Protein 6MAA (pdb70)

Radius of gyration: 17.4 Å; Cα contacts (8 Å, |Δi|>4): 124; chains: 1; bounding box: 41×29×48 Å

InterPro domains:
  IPR001134 Netrin domain [PS50189] (440-561)
  IPR002223 Pancreatic trypsin inhibitor Kunitz domain [PF00014] (323-374)
  IPR002223 Pancreatic trypsin inhibitor Kunitz domain [PF00014] (380-431)
  IPR002223 Pancreatic trypsin inhibitor Kunitz domain [PR00759] (378-392)
  IPR002223 Pancreatic trypsin inhibitor Kunitz domain [PR00759] (406-416)
  IPR002223 Pancreatic trypsin inhibitor Kunitz domain [PR00759] (416-431)
  IPR002223 Pancreatic trypsin inhibitor Kunitz domain [PS50279] (323-373)
  IPR002223 Pancreatic trypsin inhibitor Kunitz domai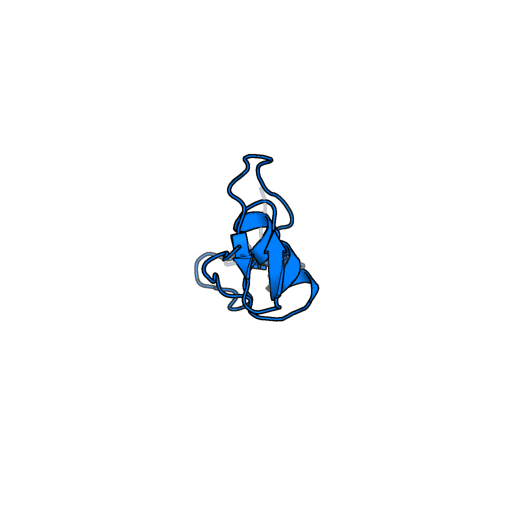n [PS50279] (381-431)
  IPR002223 Pancreatic trypsin inhibitor Kunitz domain [SM00131] (321-374)
  IPR002223 Pancreatic trypsin inhibitor Kunitz domain [SM00131] (379-432)
  IPR002350 Kazal domain [PS51465] (121-172)
  IPR003598 Immunoglobulin subtype 2 [SM00408] (217-289)
  IPR003599 Immunoglobulin domain subtype [SM00409] (211-300)
  IPR007110 Immunoglobulin-like domain [PS50835] (205-298)
  IPR008197 WAP-type 'four-disulfide core' domain [PF00095] (38-85)
  IPR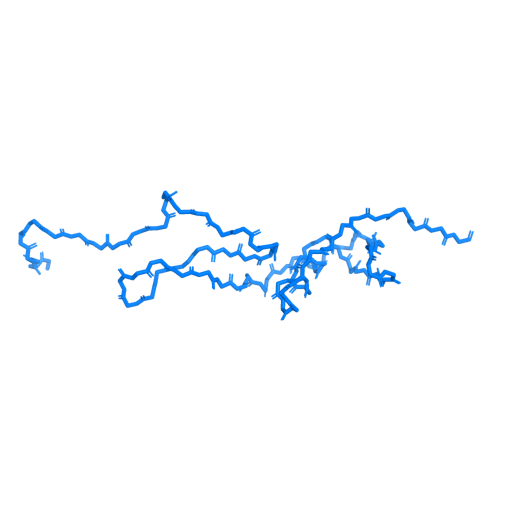008197 WAP-type 'four-disulfide core' domain [PS51390] (34-87)
  IPR008197 WAP-type 'four-disulfide core' domain [SM00217] (37-87)
  IPR008993 Tissue inhibitor of metalloproteinases-like, OB-fold [G3DSA:2.40.50.120] (434-564)
  IPR008993 Tissue inhibitor of metalloproteinases-like, OB-fold [SSF50242] (427-562)
  IPR013098 Immunoglobulin I-set [PF07679] (207-299)

Sequence (78 aa):
GLVPRGSHMATCDHFMCLQQGSECDIWDGQPVCKCKDRCEKEPSFTCASDGLTYYNRCFMDAEACSKGITLSVVTCRY

Secondary structure (DSSP, 8-state):
----TT-----STT----STTEEEEEETTEEEEEE----------EEETTS-EESSHHHHHHHHHHHT----EE----

GO terms:
  GO:0005576 extracellular region (C, IDA)
  GO:0007179 transforming growth factor beta receptor signaling pathway (P, IDA)
  GO:0001501 skeletal system development (P, IGI)
  GO:0060021 roof of mouth development (P, IGI)
  GO:0055001 muscle cell development (P, IMP)
  GO:0005515 protein binding (F, IPI)

Organism: Mus musculus (NCBI:txid10090)

Structure (mmCIF, N/CA/C/O backbone):
data_6MAA
#
_entry.id   6MAA
#
_cell.length_a   46.460
_cell.length_b   46.460
_cell.length_c   95.740
_cell.angle_alpha   90.000
_cell.angle_beta   90.000
_cell.angle_gamma   90.000
#
_symmetry.space_group_name_H-M   'P 43 21 2'
#
loop_
_entity.id
_entity.type
_entity.pdbx_description
1 polymer 'WAP, Kazal, immunoglobulin, Kunitz and NTR domain-containing protein 2'
2 non-polymer 'NITRATE ION'
3 water water
#
loop_
_atom_site.group_PDB
_atom_site.id
_atom_site.type_symbol
_atom_site.label_atom_id
_atom_site.label_alt_id
_atom_site.label_comp_id
_atom_site.label_asym_id
_atom_site.label_entity_id
_atom_site.label_seq_id
_atom_site.pdbx_PDB_ins_code
_atom_site.Cartn_x
_atom_site.Cartn_y
_atom_site.Cartn_z
_atom_site.occupancy
_atom_site.B_iso_or_equiv
_atom_site.auth_seq_id
_atom_site.auth_comp_id
_atom_site.auth_asym_id
_atom_site.auth_atom_id
_atom_site.pdbx_PDB_model_num
ATOM 1 N N . GLY A 1 13 ? -28.946 17.899 -27.094 1.00 23.53 1 GLY A N 1
ATOM 2 C CA . GLY A 1 13 ? -29.298 17.159 -25.897 1.00 20.25 1 GLY A CA 1
ATOM 3 C C . GLY A 1 13 ? -29.624 15.698 -26.154 1.00 14.64 1 GLY A C 1
ATOM 4 O O . GLY A 1 13 ? -30.189 15.025 -25.296 1.00 16.11 1 GLY A O 1
ATOM 5 N N . LEU A 1 14 ? -29.265 15.204 -27.338 1.00 13.51 2 LEU A N 1
ATOM 6 C CA . LEU A 1 14 ? -29.419 13.791 -27.658 1.00 11.62 2 LEU A CA 1
ATOM 7 C C . LEU A 1 14 ? -28.330 13.001 -26.944 1.00 11.25 2 LEU A C 1
ATOM 8 O O . LEU A 1 14 ? -27.140 13.299 -27.096 1.00 12.13 2 LEU A O 1
ATOM 13 N N . VAL A 1 15 ? -28.728 12.003 -26.159 1.00 9.42 3 VAL A N 1
ATOM 14 C CA . VAL A 1 15 ? -27.771 11.184 -25.415 1.00 9.98 3 VAL A CA 1
ATOM 15 C C . VAL A 1 15 ? -28.157 9.721 -25.545 1.00 8.79 3 VAL A C 1
ATOM 16 O O . VAL A 1 15 ? -29.299 9.392 -25.900 1.00 9.07 3 VAL A O 1
ATOM 20 N N . PRO A 1 16 ? -27.230 8.809 -25.250 1.00 8.57 4 PRO A N 1
ATOM 21 C CA . PRO A 1 16 ? -27.610 7.393 -25.166 1.00 8.73 4 PRO A CA 1
ATOM 22 C C . PRO A 1 16 ? -28.555 7.188 -23.989 1.00 8.18 4 PRO A C 1
ATOM 23 O O . PRO A 1 16 ? -28.299 7.667 -22.881 1.00 10.52 4 PRO A O 1
ATOM 27 N N . ARG A 1 17 ? -29.661 6.496 -24.236 1.00 9.96 5 ARG A N 1
ATOM 28 C CA . ARG A 1 17 ? -30.586 6.183 -23.158 1.00 10.96 5 ARG A CA 1
ATOM 29 C C . ARG A 1 17 ? -29.911 5.246 -22.155 1.00 14.33 5 ARG A C 1
ATOM 30 O O . ARG A 1 17 ? -29.083 4.403 -22.515 1.00 14.62 5 ARG A O 1
ATOM 38 N N . GLY A 1 18 ? -30.250 5.411 -20.881 1.00 14.92 6 GLY A N 1
ATOM 39 C CA . GLY A 1 18 ? -29.625 4.559 -19.876 1.00 15.62 6 GLY A CA 1
ATOM 40 C C . GLY A 1 18 ? -28.131 4.774 -19.740 1.00 14.79 6 GLY A C 1
ATOM 41 O O . GLY A 1 18 ? -27.370 3.806 -19.592 1.00 15.74 6 GLY A O 1
ATOM 42 N N . SER A 1 19 ? -27.694 6.025 -19.783 1.00 13.47 7 SER A N 1
ATOM 43 C CA . SER A 1 19 ? -26.313 6.388 -19.529 1.00 12.02 7 SER A CA 1
ATOM 44 C C . SER A 1 19 ? -26.312 7.638 -18.669 1.00 10.66 7 SER A C 1
ATOM 45 O O . SER A 1 19 ? -27.311 8.353 -18.577 1.00 12.42 7 SER A O 1
ATOM 48 N N . HIS A 1 20 ? -25.176 7.890 -18.028 1.00 9.53 8 HIS A N 1
ATOM 49 C CA . HIS A 1 20 ? -25.006 9.103 -17.247 1.00 9.94 8 HIS A CA 1
ATOM 50 C C . HIS A 1 20 ? -23.516 9.354 -17.106 1.00 7.92 8 HIS A C 1
ATOM 51 O O . HIS A 1 20 ? -22.704 8.429 -17.195 1.00 8.66 8 HIS A O 1
ATOM 58 N N . MET A 1 21 ? -23.162 10.615 -16.888 1.00 9.35 9 MET A N 1
ATOM 59 C CA . MET A 1 21 ? -21.780 10.929 -16.561 1.00 9.77 9 MET A CA 1
ATOM 60 C C . MET A 1 21 ? -21.433 10.403 -15.172 1.00 8.47 9 MET A C 1
ATOM 61 O O . MET A 1 21 ? -22.297 10.253 -14.301 1.00 9.46 9 MET A O 1
ATOM 66 N N . ALA A 1 22 ? -20.149 10.118 -14.972 1.00 8.72 10 ALA A N 1
ATOM 67 C CA . ALA A 1 22 ? -19.668 9.694 -13.665 1.00 8.24 10 ALA A CA 1
ATOM 68 C C . ALA A 1 22 ? -19.474 10.898 -12.751 1.00 9.14 10 ALA A C 1
ATOM 69 O O . ALA A 1 22 ? -19.202 12.010 -13.212 1.00 10.19 10 ALA A O 1
ATOM 71 N N . THR A 1 23 ? -19.609 10.667 -11.439 1.00 9.22 11 THR A N 1
ATOM 72 C CA . THR A 1 23 ? -19.486 11.727 -10.443 1.00 8.96 11 THR A CA 1
ATOM 73 C C . THR A 1 23 ? -18.705 11.234 -9.226 1.00 9.40 11 THR A C 1
ATOM 74 O O . THR A 1 23 ? -18.603 10.034 -8.966 1.00 9.26 11 THR A O 1
ATOM 78 N N . CYS A 1 24 ? -18.182 12.191 -8.459 1.00 9.35 12 CYS A N 1
ATOM 79 C CA . CYS A 1 24 ? -17.321 11.928 -7.307 1.00 10.24 12 CYS A CA 1
ATOM 80 C C . CYS A 1 24 ? -18.064 11.800 -5.975 1.00 9.92 12 CYS A C 1
ATOM 81 O O . CYS A 1 24 ? -17.416 11.517 -4.962 1.00 10.00 12 CYS A O 1
ATOM 84 N N . ASP A 1 25 ? -19.392 11.972 -5.953 1.00 10.06 13 ASP A N 1
ATOM 85 C CA . ASP A 1 25 ? -20.137 12.085 -4.695 1.00 10.34 13 ASP A CA 1
ATOM 86 C C . ASP A 1 25 ? -19.805 10.969 -3.710 1.00 10.51 13 ASP A C 1
ATOM 87 O O . ASP A 1 25 ? -19.588 11.222 -2.520 1.00 12.67 13 ASP A O 1
ATOM 92 N N . HIS A 1 26 ? -19.807 9.720 -4.176 1.00 8.89 14 HIS A N 1
ATOM 93 C CA . HIS A 1 26 ? -19.635 8.574 -3.297 1.00 9.41 14 HIS A CA 1
ATOM 94 C C . HIS A 1 26 ? -18.211 8.037 -3.279 1.00 8.37 14 HIS A C 1
ATOM 95 O O . HIS A 1 26 ? -17.999 6.869 -2.925 1.00 8.83 14 HIS A O 1
ATOM 102 N N . PHE A 1 27 ? -17.231 8.878 -3.597 1.00 8.99 15 PHE A N 1
ATOM 103 C CA . PHE A 1 27 ? -15.826 8.527 -3.502 1.00 8.98 15 PHE A CA 1
ATOM 104 C C . PHE A 1 27 ? -15.127 9.485 -2.551 1.00 9.67 15 PHE A C 1
ATOM 105 O O . PHE A 1 27 ? -15.550 10.631 -2.382 1.00 11.19 15 PHE A O 1
ATOM 113 N N . MET A 1 28 ? -14.058 8.995 -1.928 1.00 9.93 16 MET A N 1
ATOM 114 C CA . MET A 1 28 ? -13.189 9.819 -1.105 1.00 10.88 16 MET A CA 1
ATOM 115 C C . MET A 1 28 ? -11.746 9.473 -1.423 1.00 9.76 16 MET A C 1
ATOM 116 O O . MET A 1 28 ? -11.423 8.337 -1.773 1.00 11.44 16 MET A O 1
ATOM 121 N N . CYS A 1 29 ? -10.876 10.462 -1.294 1.00 12.13 17 CYS A N 1
ATOM 122 C CA . CYS A 1 29 ? -9.448 10.284 -1.505 1.00 12.54 17 CYS A CA 1
ATOM 123 C C . CYS A 1 29 ? -8.752 10.370 -0.155 1.00 13.36 17 CYS A C 1
ATOM 124 O O . CYS A 1 29 ? -8.824 11.404 0.517 1.00 15.94 17 CYS A O 1
ATOM 127 N N . LEU A 1 30 ? -8.083 9.283 0.239 1.00 13.52 18 LEU A N 1
ATOM 128 C CA . LEU A 1 30 ? -7.484 9.226 1.572 1.00 15.78 18 LEU A CA 1
ATOM 129 C C . LEU A 1 30 ? -6.299 10.170 1.721 1.00 15.89 18 LEU A C 1
ATOM 130 O O . LEU A 1 30 ? -6.007 10.614 2.838 1.00 17.77 18 LEU A O 1
ATOM 135 N N . GLN A 1 31 ? -5.601 10.480 0.630 1.00 14.86 19 GLN A N 1
ATOM 136 C CA . GLN A 1 31 ? -4.396 11.295 0.718 1.00 15.08 19 GLN A CA 1
ATOM 137 C C . GLN A 1 31 ? -4.725 12.700 1.197 1.00 14.16 19 GLN A C 1
ATOM 138 O O . GLN A 1 31 ? -5.575 13.390 0.628 1.00 14.69 19 GLN A O 1
ATOM 144 N N . GLN A 1 32 ? -4.035 13.120 2.252 1.00 13.95 20 GLN A N 1
ATOM 145 C CA . GLN A 1 32 ? -4.137 14.485 2.742 1.00 13.64 20 GLN A CA 1
ATOM 146 C C . GLN A 1 32 ? -3.865 15.475 1.614 1.00 13.32 20 GLN A C 1
ATOM 147 O O . GLN A 1 32 ? -2.888 15.337 0.874 1.00 13.28 20 GLN A O 1
ATOM 153 N N . GLY A 1 33 ? -4.753 16.463 1.473 1.00 13.36 21 GLY A N 1
ATOM 154 C CA . GLY A 1 33 ? -4.625 17.491 0.457 1.00 13.84 21 GLY A CA 1
ATOM 155 C C . GLY A 1 33 ? -5.166 17.131 -0.909 1.00 13.42 21 GLY A C 1
ATOM 156 O O . GLY A 1 33 ? -5.057 17.945 -1.835 1.00 13.59 21 GLY A O 1
ATOM 157 N N . SER A 1 34 ? -5.752 15.953 -1.068 1.00 13.98 22 SER A N 1
ATOM 158 C CA . SER A 1 34 ? -6.234 15.495 -2.359 1.00 14.85 22 SER A CA 1
ATOM 159 C C . SER A 1 34 ? -7.755 15.558 -2.400 1.00 15.35 22 SER A C 1
ATOM 160 O O . SER A 1 34 ? -8.428 15.649 -1.370 1.00 17.93 22 SER A O 1
ATOM 163 N N . GLU A 1 35 ? -8.294 15.517 -3.615 1.00 14.33 23 GLU A N 1
ATOM 164 C CA . GLU A 1 35 ? -9.735 15.441 -3.788 1.00 15.02 23 GLU A CA 1
ATOM 165 C C . GLU A 1 35 ? -10.039 14.632 -5.039 1.00 12.67 23 GLU A C 1
ATOM 166 O O . GLU A 1 35 ? -9.193 14.463 -5.920 1.00 14.00 23 GLU A O 1
ATOM 172 N N . CYS A 1 36 ? -11.259 14.116 -5.088 1.00 12.25 24 CYS A N 1
ATOM 173 C CA . CYS A 1 36 ? -11.709 13.338 -6.231 1.00 11.89 24 CYS A CA 1
ATOM 174 C C . CYS A 1 36 ? -12.009 14.260 -7.406 1.00 11.76 24 CYS A C 1
ATOM 175 O O . CYS A 1 36 ? -12.532 15.366 -7.233 1.00 13.71 24 CYS A O 1
ATOM 178 N N . ASP A 1 37 ? -11.659 13.794 -8.602 1.00 10.58 25 ASP A N 1
ATOM 179 C CA . ASP A 1 37 ? -12.002 14.431 -9.866 1.00 11.08 25 ASP A CA 1
ATOM 180 C C . ASP A 1 37 ? -12.423 13.321 -10.821 1.00 11.26 25 ASP A C 1
ATOM 181 O O . ASP A 1 37 ? -12.120 12.147 -10.595 1.00 14.05 25 ASP A O 1
ATOM 186 N N . ILE A 1 38 ? -13.146 13.685 -11.877 1.00 11.00 26 ILE A N 1
ATOM 187 C CA . ILE A 1 38 ? -13.567 12.733 -12.901 1.00 10.46 26 ILE A CA 1
ATOM 188 C C . ILE A 1 38 ? -12.723 12.980 -14.144 1.00 11.79 26 ILE A C 1
ATOM 189 O O . ILE A 1 38 ? -12.799 14.055 -14.752 1.00 14.19 26 ILE A O 1
ATOM 194 N N . TRP A 1 39 ? -11.925 11.983 -14.526 1.00 10.84 27 TRP A N 1
ATOM 195 C CA . TRP A 1 39 ? -11.113 12.046 -15.735 1.00 11.34 27 TRP A CA 1
ATOM 196 C C . TRP A 1 39 ? -11.421 10.842 -16.609 1.00 11.80 27 TRP A C 1
ATOM 197 O O . TRP A 1 39 ? -11.370 9.702 -16.139 1.00 11.91 27 TRP A O 1
ATOM 208 N N . ASP A 1 40 ? -11.734 11.101 -17.880 1.00 11.38 28 ASP A N 1
ATOM 209 C CA . ASP A 1 40 ? -12.115 10.047 -18.821 1.00 11.24 28 ASP A CA 1
ATOM 210 C C . ASP A 1 40 ? -13.193 9.138 -18.234 1.00 10.85 28 ASP A C 1
ATOM 211 O O . ASP A 1 40 ? -13.156 7.915 -18.374 1.00 12.28 28 ASP A O 1
ATOM 216 N N . GLY A 1 41 ? -14.157 9.748 -17.550 1.00 10.90 29 GLY A N 1
ATOM 217 C CA . GLY A 1 41 ? -15.280 9.007 -17.031 1.00 10.84 29 GLY A CA 1
ATOM 218 C C . GLY A 1 41 ? -15.009 8.159 -15.811 1.00 9.75 29 GLY A C 1
ATOM 219 O O . GLY A 1 41 ? -15.848 7.312 -15.483 1.00 11.71 29 GLY A O 1
ATOM 220 N N . GLN A 1 42 ? -13.881 8.348 -15.128 1.00 10.50 30 GLN A N 1
ATOM 221 C CA . GLN A 1 42 ? -13.560 7.573 -13.938 1.00 11.53 30 GLN A CA 1
ATOM 222 C C . GLN A 1 42 ? -13.091 8.483 -12.819 1.00 10.96 30 GLN A C 1
ATOM 223 O O . GLN A 1 42 ? -12.410 9.488 -13.065 1.00 11.91 30 GLN A O 1
ATOM 229 N N . PRO A 1 43 ? -13.413 8.144 -11.567 1.00 10.23 31 PRO A N 1
ATOM 230 C CA . PRO A 1 43 ? -12.889 8.910 -10.430 1.00 11.10 31 PRO A CA 1
ATOM 231 C C . PRO A 1 43 ? -11.393 8.691 -10.263 1.00 11.23 31 PRO A C 1
ATOM 232 O O . PRO A 1 43 ? -10.892 7.569 -10.376 1.00 13.31 31 PRO A O 1
ATOM 236 N N . VAL A 1 44 ? -10.683 9.790 -9.996 1.00 10.78 32 VAL A N 1
ATOM 237 C CA . VAL A 1 44 ? -9.255 9.785 -9.708 1.00 12.09 32 VAL A CA 1
ATOM 238 C C . VAL A 1 44 ? -9.016 10.768 -8.568 1.00 12.19 32 VAL A C 1
ATOM 239 O O . VAL A 1 44 ? -9.865 11.604 -8.256 1.00 13.74 32 VAL A O 1
ATOM 243 N N . CYS A 1 45 ? -7.847 10.667 -7.939 1.00 13.24 33 CYS A N 1
ATOM 244 C CA . CYS A 1 45 ? -7.459 11.572 -6.862 1.00 13.42 33 CYS A CA 1
ATOM 245 C C . CYS A 1 45 ? -6.376 12.527 -7.344 1.00 14.28 33 CYS A C 1
ATOM 246 O O . CYS A 1 45 ? -5.394 12.100 -7.962 1.00 19.01 33 CYS A O 1
ATOM 249 N N . LYS A 1 46 ? -6.568 13.817 -7.069 1.00 14.50 34 LYS A N 1
ATOM 250 C CA . LYS A 1 46 ? -5.639 14.862 -7.482 1.00 16.19 34 LYS A CA 1
ATOM 251 C C . LYS A 1 46 ? -5.437 15.841 -6.334 1.00 15.04 34 LYS A C 1
ATOM 252 O O . LYS A 1 46 ? -6.320 16.029 -5.499 1.00 15.95 34 LYS A O 1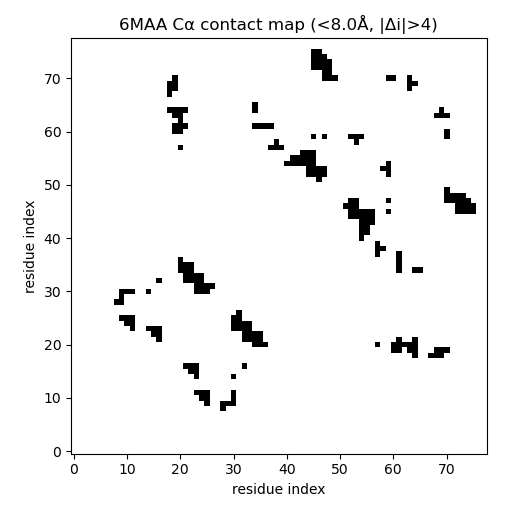
ATOM 258 N N . CYS A 1 47 ? -4.274 16.484 -6.319 1.00 14.59 35 CYS A N 1
ATOM 259 C CA . CYS A 1 47 ? -3.977 17.480 -5.298 1.00 14.65 35 CYS A CA 1
ATOM 260 C C . CYS A 1 47 ? -4.696 18.794 -5.596 1.00 16.22 35 CYS A C 1
ATOM 261 O O . CYS A 1 47 ? -4.703 19.269 -6.734 1.00 18.08 35 CYS A O 1
ATOM 264 N N . LYS A 1 48 ? -5.276 19.398 -4.552 1.00 15.49 36 LYS A N 1
ATOM 265 C CA . LYS A 1 48 ? -6.064 20.621 -4.731 1.00 17.42 36 LYS A CA 1
ATOM 266 C C . LYS A 1 48 ? -5.192 21.823 -5.103 1.00 17.72 36 LYS A C 1
ATOM 267 O O . LYS A 1 48 ? -5.502 22.557 -6.049 1.00 17.41 36 LYS A O 1
ATOM 273 N N . ASP A 1 49 ? -4.124 22.064 -4.347 1.00 15.15 37 ASP A N 1
ATOM 274 C CA . ASP A 1 49 ? -3.129 23.094 -4.680 1.00 14.06 37 ASP A CA 1
ATOM 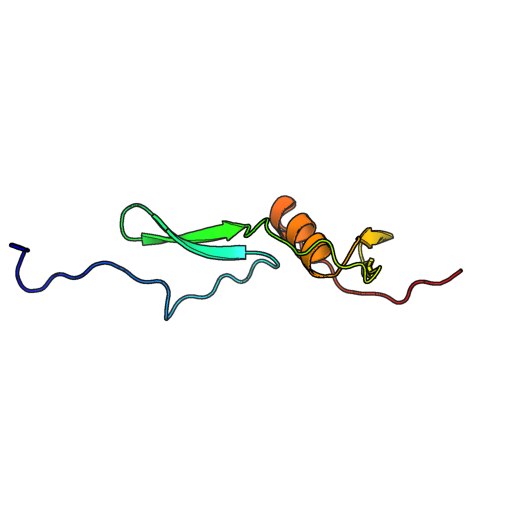275 C C . ASP A 1 49 ? -3.716 24.503 -4.797 1.00 12.47 37 ASP A C 1
ATOM 276 O O . ASP A 1 49 ? -3.315 25.285 -5.660 1.00 14.21 37 ASP A O 1
ATOM 281 N N . ARG A 1 50 ? -4.641 24.854 -3.909 1.00 12.13 38 ARG A N 1
ATOM 282 C CA . ARG A 1 50 ? -5.215 26.197 -3.926 1.00 12.35 38 ARG A CA 1
ATOM 283 C C . ARG A 1 50 ? -5.543 26.575 -2.495 1.00 11.61 38 ARG A C 1
ATOM 284 O O . ARG A 1 50 ? -6.369 25.910 -1.865 1.00 14.45 38 ARG A O 1
ATOM 292 N N . CYS A 1 51 ? -4.911 27.633 -1.986 1.00 9.21 39 CYS A N 1
ATOM 293 C CA . CYS A 1 51 ? -5.062 28.000 -0.584 1.00 9.49 39 CYS A CA 1
ATOM 294 C C . CYS A 1 51 ? -5.153 29.511 -0.436 1.00 8.56 39 CYS A C 1
ATOM 295 O O . CYS A 1 51 ? -4.559 30.260 -1.211 1.00 9.77 39 CYS A O 1
ATOM 298 N N . GLU A 1 52 ? -5.868 29.953 0.598 1.00 9.50 40 GLU A N 1
ATOM 299 C CA . GLU A 1 52 ? -5.892 31.372 0.924 1.00 11.15 40 GLU A CA 1
ATOM 300 C C . GLU A 1 52 ? -4.559 31.814 1.514 1.00 9.58 40 GLU A C 1
ATOM 301 O O . GLU A 1 52 ? -3.970 31.122 2.352 1.00 10.83 40 GLU A O 1
ATOM 307 N N . LYS A 1 53 ? -4.103 33.001 1.107 1.00 9.19 41 LYS A N 1
ATOM 308 C CA . LYS A 1 53 ? -2.951 33.631 1.752 1.00 11.27 41 LYS A CA 1
ATOM 309 C C . LYS A 1 53 ? -3.397 34.320 3.043 1.00 12.08 41 LYS A C 1
ATOM 310 O O . LYS A 1 53 ? -3.363 35.541 3.193 1.00 15.54 41 LYS A O 1
ATOM 316 N N . GLU A 1 54 ? -3.846 33.495 3.973 1.00 11.05 42 GLU A N 1
ATOM 317 C CA . GLU A 1 54 ? -4.306 33.951 5.281 1.00 11.05 42 GLU A CA 1
ATOM 318 C C . GLU A 1 54 ? -3.389 33.274 6.282 1.00 10.59 42 GLU A C 1
ATOM 319 O O . GLU A 1 54 ? -3.432 32.037 6.414 1.00 11.40 42 GLU A O 1
ATOM 325 N N . PRO A 1 55 ? -2.527 34.011 6.982 1.00 10.47 43 PRO A N 1
ATOM 326 C CA . PRO A 1 55 ? -1.491 33.352 7.785 1.00 10.43 43 PRO A CA 1
ATOM 327 C C . PRO A 1 55 ? -2.054 32.718 9.042 1.00 10.82 43 PRO A C 1
ATOM 328 O O . PRO A 1 55 ? -2.856 33.314 9.761 1.00 12.33 43 PRO A O 1
ATOM 332 N N . SER A 1 56 ? -1.616 31.491 9.294 1.00 9.77 44 SER A N 1
ATOM 333 C CA . SER A 1 56 ? -1.856 30.798 10.550 1.00 10.06 44 SER A CA 1
ATOM 334 C C . SER A 1 56 ? -0.720 29.795 10.670 1.00 8.55 44 SER A C 1
ATOM 335 O O . SER A 1 56 ? -0.863 28.624 10.302 1.00 8.85 44 SER A O 1
ATOM 338 N N . PHE A 1 57 ? 0.438 30.276 11.110 1.00 9.32 45 PHE A N 1
ATOM 339 C CA . PHE A 1 57 ? 1.665 29.502 10.977 1.00 8.80 45 PHE A CA 1
ATOM 340 C C . PHE A 1 57 ? 1.527 28.172 11.700 1.00 9.22 45 PHE A C 1
ATOM 341 O O . PHE A 1 57 ? 1.063 28.119 12.845 1.00 10.86 45 PHE A O 1
ATOM 349 N N . THR A 1 58 ? 1.935 27.095 11.029 1.00 7.74 46 THR A N 1
ATOM 350 C CA . THR A 1 58 ? 1.648 25.736 11.484 1.00 8.50 46 THR A CA 1
ATOM 351 C C . THR A 1 58 ? 2.938 24.932 11.486 1.00 7.88 46 THR A C 1
ATOM 352 O O . THR A 1 58 ? 3.511 24.679 10.422 1.00 8.40 46 THR A O 1
ATOM 356 N N . CYS A 1 59 ? 3.406 24.537 12.669 1.00 8.30 47 CYS A N 1
ATOM 357 C CA . CYS A 1 59 ? 4.504 23.589 12.740 1.00 8.07 47 CYS A CA 1
ATOM 358 C C . CYS A 1 59 ? 3.961 22.188 12.507 1.00 8.95 47 CYS A C 1
ATOM 359 O O . CYS A 1 59 ? 2.862 21.855 12.955 1.00 10.46 47 CYS A O 1
ATOM 362 N N . ALA A 1 60 ? 4.733 21.367 11.802 1.00 9.10 48 ALA A N 1
ATOM 363 C CA . ALA A 1 60 ? 4.257 20.064 11.365 1.00 10.22 48 ALA A CA 1
ATOM 364 C C . ALA A 1 60 ? 5.201 18.951 11.803 1.00 11.17 48 ALA A C 1
ATOM 365 O O . ALA A 1 60 ? 6.342 19.183 12.212 1.00 11.69 48 ALA A O 1
ATOM 367 N N . SER A 1 61 ? 4.704 17.717 11.671 1.00 11.81 49 SER A N 1
ATOM 368 C CA . SER A 1 61 ? 5.408 16.521 12.121 1.00 13.14 49 SER A CA 1
ATOM 369 C C . SER A 1 61 ? 6.659 16.209 11.308 1.00 14.81 49 SER A C 1
ATOM 370 O O . SER A 1 61 ? 7.428 15.331 11.712 1.00 17.24 49 SER A O 1
ATOM 373 N N . ASP A 1 62 ? 6.879 16.883 10.181 1.00 13.30 50 ASP A N 1
ATOM 374 C CA . ASP A 1 62 ? 8.130 16.754 9.446 1.00 14.08 50 ASP A CA 1
ATOM 375 C C . ASP A 1 62 ? 9.216 17.681 9.974 1.00 14.26 50 ASP A C 1
ATOM 376 O O . ASP A 1 62 ? 10.312 17.720 9.406 1.00 16.44 50 ASP A O 1
ATOM 381 N N . GLY A 1 63 ? 8.937 18.426 11.039 1.00 12.30 51 GLY A N 1
ATOM 382 C CA . GLY A 1 63 ? 9.882 19.397 11.549 1.00 12.35 51 GLY A CA 1
ATOM 383 C C . GLY A 1 63 ? 9.914 20.708 10.794 1.00 12.17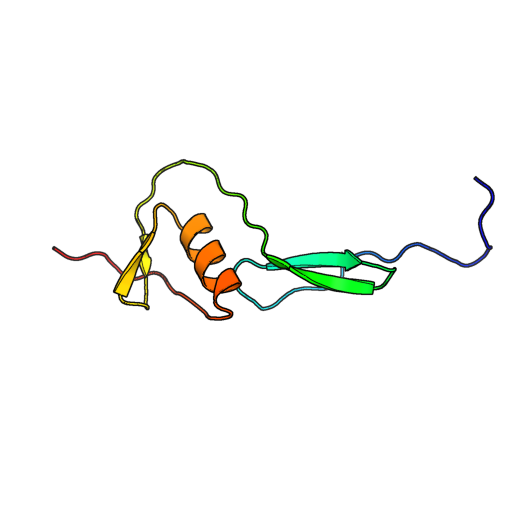 51 GLY A C 1
ATOM 384 O O . GLY A 1 63 ? 10.788 21.538 11.062 1.00 14.24 51 GLY A O 1
ATOM 385 N N . LEU A 1 64 ? 8.994 20.927 9.863 1.00 11.47 52 LEU A N 1
ATOM 386 C CA . LEU A 1 64 ? 8.956 22.146 9.070 1.00 10.61 52 LEU A CA 1
ATOM 387 C C . LEU A 1 64 ? 7.699 22.935 9.411 1.00 9.38 52 LEU A C 1
ATOM 388 O O . LEU A 1 64 ? 6.784 22.429 10.060 1.00 10.82 52 LEU A O 1
ATOM 393 N N . THR A 1 65 ? 7.674 24.192 8.972 1.00 8.33 53 THR A N 1
ATOM 394 C CA . THR A 1 65 ? 6.596 25.125 9.276 1.00 7.01 53 THR A CA 1
ATOM 395 C C . THR A 1 65 ? 5.910 25.559 7.983 1.00 7.77 53 THR A C 1
ATOM 396 O O . THR A 1 65 ? 6.567 25.765 6.952 1.00 8.97 53 THR A O 1
ATOM 400 N N . TYR A 1 66 ? 4.587 25.708 8.043 1.00 7.34 54 TYR A N 1
ATOM 401 C CA . TYR A 1 66 ? 3.774 26.041 6.881 1.00 7.16 54 TYR A CA 1
ATOM 402 C C . TYR A 1 66 ? 2.966 27.309 7.125 1.00 7.60 54 TYR A C 1
ATOM 403 O O . TYR A 1 66 ? 2.603 27.627 8.261 1.00 8.45 54 TYR A O 1
ATOM 412 N N . TYR A 1 67 ? 2.687 28.032 6.036 1.00 6.62 55 TYR A N 1
ATOM 413 C CA . TYR A 1 67 ? 2.014 29.324 6.142 1.00 6.89 55 TYR A CA 1
ATOM 414 C C . TYR A 1 67 ? 0.628 29.188 6.774 1.00 7.07 55 TYR A C 1
ATOM 415 O O . TYR A 1 67 ? 0.201 30.061 7.544 1.00 8.10 55 TYR A O 1
ATOM 424 N N . ASN A 1 68 ? -0.087 28.107 6.459 1.00 6.47 56 ASN A N 1
ATOM 425 C CA . ASN A 1 68 ? -1.301 27.704 7.165 1.00 7.09 56 ASN A CA 1
ATOM 426 C C . ASN A 1 68 ? -1.512 26.213 6.917 1.00 7.77 56 ASN A C 1
ATOM 427 O O . ASN A 1 68 ? -0.703 25.558 6.257 1.00 7.79 56 ASN A O 1
ATOM 432 N N . ARG A 1 69 ? -2.600 25.672 7.467 1.00 8.92 57 ARG A N 1
ATOM 433 C CA . ARG A 1 69 ? -2.844 24.237 7.345 1.00 9.54 57 ARG A CA 1
ATOM 434 C C . ARG A 1 69 ? -3.093 23.818 5.904 1.00 8.85 57 ARG A C 1
ATOM 435 O O . ARG A 1 69 ? -2.738 22.699 5.516 1.00 9.26 57 ARG A O 1
ATOM 443 N N . CYS A 1 70 ? -3.720 24.680 5.108 1.00 8.33 58 CYS A N 1
ATOM 444 C CA . CYS A 1 70 ? -3.934 24.349 3.705 1.00 9.20 58 CYS A CA 1
ATOM 445 C C . CYS A 1 70 ? -2.606 24.169 2.971 1.00 7.81 58 CYS A C 1
ATOM 446 O O . CYS A 1 70 ? -2.448 23.234 2.179 1.00 8.36 58 CYS A O 1
ATOM 449 N N . PHE A 1 71 ? -1.626 25.039 3.237 1.00 8.08 59 PHE A N 1
ATOM 450 C CA . PHE A 1 71 ? -0.316 24.857 2.615 1.00 8.29 59 PHE A CA 1
ATOM 451 C C . PHE A 1 71 ? 0.382 23.600 3.130 1.00 8.73 59 PHE A C 1
ATOM 452 O O . PHE A 1 71 ? 1.067 22.910 2.365 1.00 10.50 59 PHE A O 1
ATOM 460 N N . MET A 1 72 ? 0.201 23.266 4.411 1.00 8.52 60 MET A N 1
ATOM 461 C CA . MET A 1 72 ? 0.717 21.996 4.917 1.00 8.84 60 MET A CA 1
ATOM 462 C C 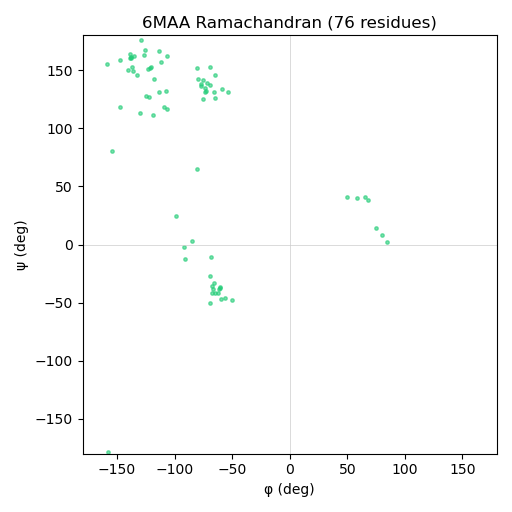. MET A 1 72 ? 0.107 20.819 4.160 1.00 9.42 60 MET A C 1
ATOM 463 O O . MET A 1 72 ? 0.823 19.909 3.721 1.00 9.39 60 MET A O 1
ATOM 468 N N . ASP A 1 73 ? -1.221 20.834 3.979 1.00 8.43 61 ASP A N 1
ATOM 469 C CA . ASP A 1 73 ? -1.891 19.754 3.258 1.00 9.40 61 ASP A CA 1
ATOM 470 C C . ASP A 1 73 ? -1.391 19.654 1.824 1.00 9.45 61 ASP A C 1
ATOM 471 O O . ASP A 1 73 ? -1.282 18.551 1.270 1.00 10.35 61 ASP A O 1
ATOM 476 N N . ALA A 1 74 ? -1.129 20.800 1.190 1.00 9.62 62 ALA A N 1
ATOM 477 C CA . ALA A 1 74 ? -0.673 20.790 -0.197 1.00 10.66 62 ALA A CA 1
ATOM 478 C C . ALA A 1 74 ? 0.708 20.162 -0.312 1.00 10.60 62 ALA A C 1
ATOM 479 O O . ALA A 1 74 ? 0.976 19.407 -1.254 1.00 13.10 62 ALA A O 1
ATOM 481 N N . GLU A 1 75 ? 1.585 20.431 0.656 1.00 10.70 63 GLU A N 1
ATOM 482 C CA . GLU A 1 75 ? 2.897 19.794 0.650 1.00 12.49 63 GLU A CA 1
ATOM 483 C C . GLU A 1 75 ? 2.781 18.297 0.903 1.00 12.95 63 GLU A C 1
ATOM 484 O O . GLU A 1 75 ? 3.466 17.498 0.249 1.00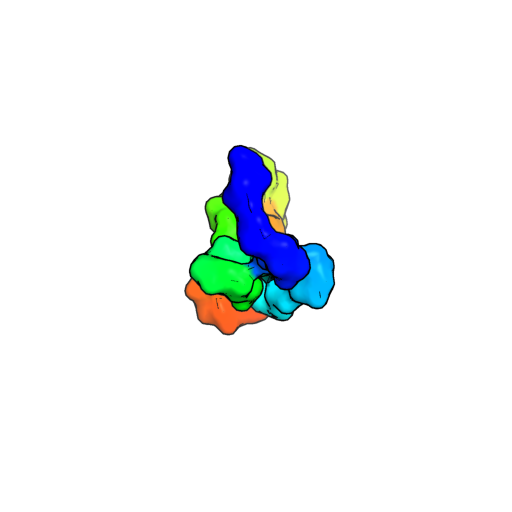 13.97 63 GLU A O 1
ATOM 490 N N . ALA A 1 76 ? 1.920 17.898 1.844 1.00 11.41 64 ALA A N 1
ATOM 491 C CA . ALA A 1 76 ? 1.682 16.477 2.080 1.00 11.67 64 ALA A CA 1
ATOM 492 C C . ALA A 1 76 ? 1.236 15.782 0.800 1.00 12.34 64 ALA A C 1
ATOM 493 O O . ALA A 1 76 ? 1.745 14.712 0.451 1.00 13.22 64 ALA A O 1
ATOM 495 N N . CYS A 1 77 ? 0.290 16.387 0.077 1.00 11.93 65 CYS A N 1
ATOM 496 C CA . CYS A 1 77 ? -0.202 15.768 -1.149 1.00 12.52 65 CYS A CA 1
ATOM 497 C C . CYS A 1 77 ? 0.898 15.685 -2.197 1.00 14.20 65 CYS A C 1
ATOM 498 O O . CYS A 1 77 ? 1.034 14.668 -2.890 1.00 16.18 65 CYS A O 1
ATOM 501 N N . SER A 1 78 ? 1.699 16.746 -2.322 1.00 14.59 66 SER A N 1
ATOM 502 C CA . SER A 1 78 ? 2.766 16.765 -3.317 1.00 17.43 66 SER A CA 1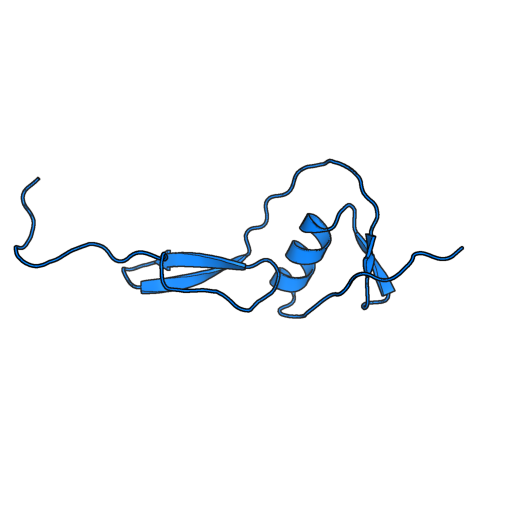
ATOM 503 C C . SER A 1 78 ? 3.765 15.640 -3.071 1.00 18.55 66 SER A C 1
ATOM 504 O O . SER A 1 78 ? 4.284 15.036 -4.020 1.00 21.07 66 SER A O 1
ATOM 507 N N . LYS A 1 79 ? 4.035 15.337 -1.803 1.00 19.60 67 LYS A N 1
ATOM 508 C CA . LYS A 1 79 ? 5.002 14.321 -1.414 1.00 20.99 67 LYS A CA 1
ATOM 509 C C . LYS A 1 79 ? 4.383 12.943 -1.250 1.00 21.96 67 LYS A C 1
ATOM 510 O O . LYS A 1 79 ? 5.119 11.960 -1.148 1.00 24.01 67 LYS A O 1
ATOM 516 N N . GLY A 1 80 ? 3.060 12.842 -1.216 1.00 19.50 68 GLY A N 1
ATOM 517 C CA . GLY A 1 80 ? 2.407 11.571 -0.953 1.00 18.86 68 GLY A CA 1
ATOM 518 C C . GLY A 1 80 ? 2.618 11.079 0.463 1.00 19.93 68 GLY A C 1
ATOM 519 O O . GLY A 1 80 ? 2.793 9.873 0.677 1.00 22.65 68 GLY A O 1
ATOM 520 N N . ILE A 1 81 ? 2.601 11.985 1.439 1.00 17.90 69 ILE A N 1
ATOM 521 C CA . ILE A 1 81 ? 2.870 11.677 2.836 1.00 17.66 69 ILE A CA 1
ATOM 522 C C . ILE A 1 81 ? 1.742 12.243 3.695 1.00 16.69 69 ILE A C 1
ATOM 523 O O . ILE A 1 81 ? 0.843 12.924 3.207 1.00 16.42 69 ILE A O 1
ATOM 528 N N . THR A 1 82 ? 1.809 11.965 4.993 1.00 17.57 70 THR A N 1
ATOM 529 C CA . THR A 1 82 ? 0.883 12.531 5.964 1.00 17.28 70 THR A CA 1
ATOM 530 C C . THR A 1 82 ? 1.657 13.459 6.888 1.00 16.58 70 THR A C 1
ATOM 531 O O . THR A 1 82 ? 2.714 13.083 7.404 1.00 19.60 70 THR A O 1
ATOM 535 N N . LEU A 1 83 ? 1.138 14.670 7.080 1.00 13.79 71 LEU A N 1
ATOM 536 C CA . LEU A 1 83 ? 1.733 15.661 7.967 1.00 13.50 71 LEU A CA 1
ATOM 537 C C . LEU A 1 83 ? 0.702 16.061 9.011 1.00 14.39 71 LEU A C 1
ATOM 538 O O . LEU A 1 83 ? -0.420 16.443 8.664 1.00 15.62 71 LEU A O 1
ATOM 543 N N . SER A 1 84 ? 1.076 15.977 10.283 1.00 13.91 72 SER A N 1
ATOM 544 C CA . SER A 1 84 ? 0.196 16.385 11.368 1.00 14.02 72 SER A CA 1
ATOM 545 C C . SER A 1 84 ? 0.737 17.637 12.049 1.00 12.81 72 SER A C 1
ATOM 546 O O . SER A 1 84 ? 1.931 17.941 11.991 1.00 13.48 72 SER A O 1
ATOM 549 N N . VAL A 1 85 ? -0.165 18.362 12.702 1.00 13.04 73 VAL A N 1
ATOM 550 C CA . VAL A 1 85 ? 0.183 19.608 13.374 1.00 12.62 73 VAL A CA 1
ATOM 551 C C . VAL A 1 85 ? 0.885 19.301 14.688 1.00 12.31 73 VAL A C 1
ATOM 552 O O . VAL A 1 85 ? 0.490 18.389 15.425 1.00 16.66 73 VAL A O 1
ATOM 556 N N . VAL A 1 86 ? 1.939 20.060 14.985 1.00 11.87 74 VAL A N 1
ATOM 557 C CA . VAL A 1 86 ? 2.584 20.038 16.292 1.00 11.65 74 VAL A CA 1
ATOM 558 C C . VAL A 1 86 ? 2.655 21.468 16.813 1.00 10.98 74 VAL A C 1
ATOM 559 O O . VAL A 1 86 ? 2.487 22.436 16.066 1.00 12.58 74 VAL A O 1
ATOM 563 N N . THR A 1 87 ? 2.893 21.595 18.118 1.00 10.90 75 THR A N 1
ATOM 564 C CA . THR A 1 87 ? 3.026 22.912 18.727 1.00 11.01 75 THR A CA 1
ATOM 565 C C . THR A 1 87 ? 4.370 23.515 18.342 1.00 10.39 75 THR A C 1
ATOM 566 O O . THR A 1 87 ? 5.403 22.855 18.444 1.00 11.16 75 THR A O 1
ATOM 570 N N . CYS A 1 88 ? 4.368 24.764 17.882 1.00 9.58 76 CYS A N 1
ATOM 571 C CA . CYS A 1 88 ? 5.636 25.459 17.695 1.00 9.18 76 CYS A CA 1
ATOM 572 C C . CYS A 1 88 ? 6.206 25.832 19.059 1.00 9.33 76 CYS A C 1
ATOM 573 O O . CYS A 1 88 ? 5.495 26.369 19.914 1.00 11.37 76 CYS A O 1
ATOM 576 N N . ARG A 1 89 ? 7.487 25.542 19.272 1.00 9.05 77 ARG A N 1
ATOM 577 C CA . ARG A 1 89 ? 8.168 25.955 20.490 1.00 9.25 77 ARG A CA 1
ATOM 578 C C . ARG A 1 89 ? 9.362 26.833 20.141 1.00 9.61 77 ARG A C 1
ATOM 579 O O . ARG A 1 89 ? 9.932 26.723 19.051 1.00 10.08 77 ARG A O 1
ATOM 587 N N . TYR A 1 90 ? 9.725 27.722 21.066 1.00 9.50 78 TYR A N 1
ATOM 588 C CA . TYR A 1 90 ? 10.822 28.665 20.812 1.00 10.22 78 TYR A CA 1
ATOM 589 C C . TYR A 1 90 ? 11.502 29.129 22.091 1.00 15.01 78 TYR A C 1
ATOM 590 O O . TYR A 1 90 ? 10.935 29.013 23.177 1.00 12.19 78 TYR A O 1
#

Nearest PDB structures (foldseek):
  6maa-assembly1_A  TM=1.013E+00  e=7.367E-16  Mus musculus
  6jza-assembly1_A-2  TM=7.612E-01  e=5.030E-05  Mus musculus
  3hh2-assembly1_D  TM=5.452E-01  e=1.462E-03  Homo sapiens
  3hh2-assembly1_C  TM=5.418E-01  e=2.301E-03  Homo sapiens
  2sge-assembly1_I  TM=7.983E-01  e=2.880E-02  Meleagris gallopavo

B-factor: mean 17.92, std 10.0, range [6.47, 52.58]

Foldseek 3Di:
DDDDPPDDADDCPPPADPQQQWGWDADPRDTDIDHPPDDDQDADWFQKPVRDIDRDVNRVSNVSRVVVHDIDTDDDDD

Solvent-accessible surface area: 6651 Å² total; per-residue (Å²): 123,185,107,99,239,85,66,162,161,42,72,32,120,180,113,152,18,162,56,38,9,16,92,27,64,53,143,140,49,119,50,52,71,88,49,112,103,209,32,132,167,109,72,71,148,9,23,2,62,56,69,103,85,27,82,14,148,50,72,8,42,18,57,0,11,86,124,53,66,111,8,61,65,69,127,61,228,263